Protein AF-S4PN36-F1 (afdb_monomer_lite)

Secondary structure (DSSP, 8-state):
---PPPHHHH-----SS--GGGSGGGGTT-SEEEEEEE-TT-HHHHHHHHHTGGGGGGSTTEEEEEEE----GGGS--

Radius of gyration: 15.09 Å; chains: 1; bounding box: 33×27×45 Å

Structure (mmCIF, N/CA/C/O backbone):
data_AF-S4PN36-F1
#
_entry.id   AF-S4PN36-F1
#
loop_
_atom_site.group_PDB
_atom_site.id
_atom_site.type_symbol
_atom_site.label_atom_id
_atom_site.label_alt_id
_atom_site.label_comp_id
_atom_site.label_asym_id
_atom_site.label_entity_id
_atom_site.label_seq_id
_atom_site.pdbx_PDB_ins_code
_atom_site.Cartn_x
_atom_site.Cartn_y
_atom_site.Cartn_z
_atom_site.occupancy
_atom_site.B_iso_or_equiv
_atom_site.auth_seq_id
_atom_site.auth_comp_id
_atom_site.auth_asym_id
_atom_site.auth_atom_id
_atom_site.pdbx_PDB_model_num
ATOM 1 N N . ASP A 1 1 ? 4.969 7.556 -31.865 1.00 52.94 1 ASP A N 1
ATOM 2 C CA . ASP A 1 1 ? 3.722 6.856 -31.532 1.00 52.94 1 ASP A CA 1
ATOM 3 C C . ASP A 1 1 ? 3.963 5.992 -30.297 1.00 52.94 1 ASP A C 1
ATOM 5 O O . ASP A 1 1 ? 4.704 5.012 -30.407 1.00 52.94 1 ASP A O 1
ATOM 9 N N . PRO A 1 2 ? 3.536 6.400 -29.086 1.00 66.88 2 PRO A N 1
ATOM 10 C CA . PRO A 1 2 ? 3.746 5.572 -27.912 1.00 66.88 2 PRO A CA 1
ATOM 11 C C . PRO A 1 2 ? 2.797 4.379 -28.018 1.00 66.88 2 PRO A C 1
ATOM 13 O O . PRO A 1 2 ? 1.592 4.504 -27.825 1.00 66.88 2 PRO A O 1
ATOM 16 N N . ARG A 1 3 ? 3.370 3.226 -28.372 1.00 78.44 3 ARG A N 1
ATOM 17 C CA . ARG A 1 3 ? 2.687 1.933 -28.438 1.00 78.44 3 ARG A CA 1
ATOM 18 C C . ARG A 1 3 ? 1.849 1.745 -27.173 1.00 78.44 3 ARG A C 1
ATOM 20 O O . ARG A 1 3 ? 2.404 1.594 -26.087 1.00 78.44 3 ARG A O 1
ATOM 27 N N . VAL A 1 4 ? 0.528 1.778 -27.319 1.00 82.56 4 VAL A N 1
ATOM 28 C CA . VAL A 1 4 ? -0.396 1.420 -26.243 1.00 82.56 4 VAL A CA 1
ATOM 29 C C . VAL A 1 4 ? -0.163 -0.054 -25.936 1.00 82.56 4 VAL A C 1
ATOM 31 O O . VAL A 1 4 ? -0.357 -0.906 -26.800 1.00 82.56 4 VAL A O 1
ATOM 34 N N . VAL A 1 5 ? 0.292 -0.349 -24.721 1.00 85.75 5 VAL A N 1
ATOM 35 C CA . VAL A 1 5 ? 0.472 -1.724 -24.248 1.00 85.75 5 VAL A CA 1
ATOM 36 C C . VAL A 1 5 ? -0.737 -2.090 -23.403 1.00 85.75 5 VAL A C 1
ATOM 38 O O . VAL A 1 5 ? -1.084 -1.362 -22.471 1.00 85.75 5 VAL A O 1
ATOM 41 N N . LEU A 1 6 ? -1.401 -3.199 -23.727 1.00 87.75 6 LEU A N 1
ATOM 42 C CA . LEU A 1 6 ? -2.567 -3.627 -22.965 1.00 87.75 6 LEU A CA 1
ATOM 43 C C . LEU A 1 6 ? -2.116 -4.261 -21.653 1.00 87.75 6 LEU A C 1
ATOM 45 O O . LEU A 1 6 ? -1.170 -5.044 -21.617 1.00 87.75 6 LEU A O 1
ATOM 49 N N . THR A 1 7 ? -2.840 -3.981 -20.570 1.00 81.44 7 THR A N 1
ATOM 50 C CA . THR A 1 7 ? -2.546 -4.556 -19.250 1.00 81.44 7 THR A CA 1
ATOM 51 C C . THR A 1 7 ? -2.491 -6.080 -19.290 1.00 81.44 7 THR A C 1
ATOM 53 O O . THR A 1 7 ? -1.619 -6.658 -18.658 1.00 81.44 7 THR A O 1
ATOM 56 N N . ARG A 1 8 ? -3.358 -6.734 -20.077 1.00 84.94 8 ARG A N 1
ATOM 57 C CA . ARG A 1 8 ? -3.362 -8.200 -20.232 1.00 84.94 8 ARG A CA 1
ATOM 58 C C . ARG A 1 8 ? -2.072 -8.764 -20.840 1.00 84.94 8 ARG A C 1
ATOM 60 O O . ARG A 1 8 ? -1.785 -9.932 -20.628 1.00 84.94 8 ARG A O 1
ATOM 67 N N . ASP A 1 9 ? -1.331 -7.950 -21.591 1.00 86.19 9 ASP A N 1
ATOM 68 C CA . ASP A 1 9 ? -0.092 -8.369 -22.253 1.00 86.19 9 ASP A CA 1
ATOM 69 C C . ASP A 1 9 ? 1.118 -8.242 -21.304 1.00 86.19 9 ASP A C 1
ATOM 71 O O . ASP A 1 9 ? 2.187 -8.775 -21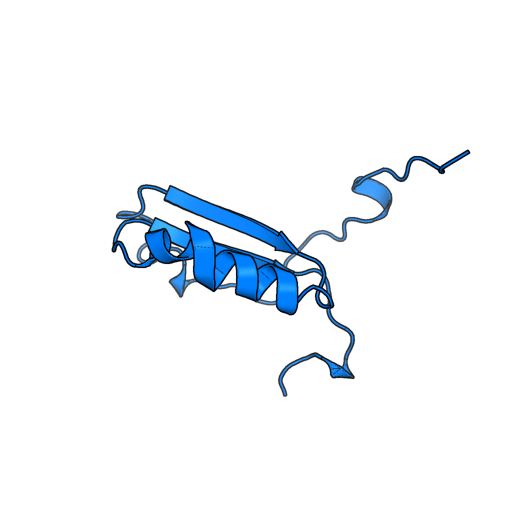.583 1.00 86.19 9 ASP A O 1
ATOM 75 N N . LEU A 1 10 ? 0.956 -7.529 -20.181 1.00 78.94 10 LEU A N 1
ATOM 76 C CA . LEU A 1 10 ? 1.989 -7.316 -19.158 1.00 78.94 10 LEU A CA 1
ATOM 77 C C . LEU A 1 10 ? 1.682 -8.032 -17.840 1.00 78.94 10 LEU A C 1
ATOM 79 O O . LEU A 1 10 ? 2.595 -8.364 -17.086 1.00 78.94 10 LEU A O 1
ATOM 83 N N . TYR A 1 11 ? 0.401 -8.204 -17.521 1.00 79.00 11 TYR A N 1
ATOM 84 C CA . TYR A 1 11 ? -0.043 -8.746 -16.249 1.00 79.00 11 TYR A CA 1
ATOM 85 C C . TYR A 1 11 ? 0.125 -10.261 -16.227 1.00 79.00 11 TYR A C 1
ATOM 87 O O . TYR A 1 11 ? -0.549 -10.993 -16.950 1.00 79.00 11 TYR A O 1
ATOM 95 N N . VAL A 1 12 ? 0.998 -10.725 -15.339 1.00 76.38 12 VAL A N 1
ATOM 96 C CA . VAL A 1 12 ? 1.095 -12.134 -14.970 1.00 76.38 12 VAL A CA 1
ATOM 97 C C . VAL A 1 12 ? 0.159 -12.370 -13.790 1.00 76.38 12 VAL A C 1
ATOM 99 O O . VAL A 1 12 ? 0.248 -11.680 -12.775 1.00 76.38 12 VAL A O 1
ATOM 102 N N . ALA A 1 13 ? -0.764 -13.320 -13.940 1.00 76.25 13 ALA A N 1
ATOM 103 C CA . ALA A 1 13 ? -1.709 -13.664 -12.886 1.00 76.25 13 ALA A CA 1
ATOM 104 C C . ALA A 1 13 ? -1.017 -14.373 -11.714 1.00 76.25 13 ALA A C 1
ATOM 106 O O . ALA A 1 13 ? -0.107 -15.178 -11.908 1.00 76.25 13 ALA A O 1
ATOM 107 N N . GLY A 1 14 ? -1.520 -14.119 -10.507 1.00 74.44 14 GLY A N 1
ATOM 108 C CA . GLY A 1 14 ? -1.016 -14.715 -9.273 1.00 74.44 14 GLY A CA 1
ATOM 109 C C . GLY A 1 14 ? -0.112 -13.778 -8.472 1.00 74.44 14 GLY A C 1
ATOM 110 O O . GLY A 1 14 ? 0.419 -12.789 -8.974 1.00 74.44 14 GLY A O 1
ATOM 111 N N . HIS A 1 15 ? 0.030 -14.098 -7.189 1.00 78.00 15 HIS A N 1
ATOM 112 C CA . HIS A 1 15 ? 0.914 -13.406 -6.259 1.00 78.00 15 HIS A CA 1
ATOM 113 C C . HIS A 1 15 ? 1.781 -14.454 -5.569 1.00 78.00 15 HIS A C 1
ATOM 115 O O . HIS A 1 15 ? 1.256 -15.443 -5.063 1.00 78.00 15 HIS A O 1
ATOM 121 N N . GLU A 1 16 ? 3.098 -14.248 -5.570 1.00 78.38 16 GLU A N 1
ATOM 122 C CA . GLU A 1 16 ? 4.046 -15.199 -4.973 1.00 78.38 16 GLU A CA 1
ATOM 123 C C . GLU A 1 16 ? 3.939 -15.215 -3.444 1.00 78.38 16 GLU A C 1
ATOM 125 O O . GLU A 1 16 ? 4.044 -16.273 -2.829 1.00 78.38 16 GLU A O 1
ATOM 130 N N . GLN A 1 17 ? 3.685 -14.054 -2.831 1.00 81.62 17 GLN A N 1
ATOM 131 C CA . GLN A 1 17 ? 3.682 -13.902 -1.382 1.00 81.62 17 GLN A CA 1
ATOM 132 C C . GLN A 1 17 ? 2.354 -13.319 -0.878 1.00 81.62 17 GLN A C 1
ATOM 134 O O . GLN A 1 17 ? 2.039 -12.161 -1.170 1.00 81.62 17 GLN A O 1
ATOM 139 N N . PRO A 1 18 ? 1.553 -14.102 -0.134 1.00 81.06 18 PRO A N 1
ATOM 140 C CA . PRO A 1 18 ? 0.371 -13.587 0.539 1.00 81.06 18 PRO A CA 1
ATOM 141 C C . PRO A 1 18 ? 0.758 -12.822 1.812 1.00 81.06 18 PRO A C 1
ATOM 143 O O . PRO A 1 18 ? 1.709 -13.183 2.500 1.00 81.06 18 PRO A O 1
ATOM 146 N N . HIS A 1 19 ? -0.045 -11.812 2.153 1.00 86.81 19 HIS A N 1
ATOM 147 C CA . HIS A 1 19 ? 0.074 -11.031 3.388 1.00 86.81 19 HIS A CA 1
ATOM 148 C C . HIS A 1 19 ? -1.210 -11.165 4.228 1.00 86.81 19 HIS A C 1
ATOM 150 O O . HIS A 1 19 ? -2.043 -10.250 4.241 1.00 86.81 19 HIS A O 1
ATOM 156 N N . PRO A 1 20 ? -1.445 -12.327 4.874 1.00 87.75 20 PRO A N 1
ATOM 157 C CA . PRO A 1 20 ? -2.659 -12.573 5.658 1.00 87.75 20 PRO A CA 1
ATOM 158 C C . PRO A 1 20 ? -2.840 -11.584 6.821 1.00 87.75 20 PRO A C 1
ATOM 160 O O . PRO A 1 20 ? -3.966 -11.314 7.236 1.00 87.75 20 PRO A O 1
ATOM 163 N N . GLU A 1 21 ? -1.754 -10.992 7.313 1.00 89.25 21 GLU A N 1
ATOM 164 C CA . GLU A 1 21 ? -1.749 -9.952 8.338 1.00 89.25 21 GLU A CA 1
ATOM 165 C C . GLU A 1 21 ? -2.429 -8.648 7.899 1.00 89.25 21 GLU A C 1
ATOM 167 O O . GLU A 1 21 ? -2.856 -7.879 8.757 1.00 89.25 21 GLU A O 1
ATOM 172 N N . LEU A 1 22 ? -2.582 -8.405 6.589 1.00 90.31 22 LEU A N 1
ATOM 173 C CA . LEU A 1 22 ? -3.327 -7.244 6.092 1.00 90.31 22 LEU A CA 1
ATOM 174 C C . LEU A 1 22 ? -4.818 -7.355 6.384 1.00 90.31 22 LEU A C 1
ATOM 176 O O . LEU A 1 22 ? -5.456 -6.329 6.587 1.00 90.31 22 LEU A O 1
ATOM 180 N N . CYS A 1 23 ? -5.365 -8.575 6.400 1.00 90.81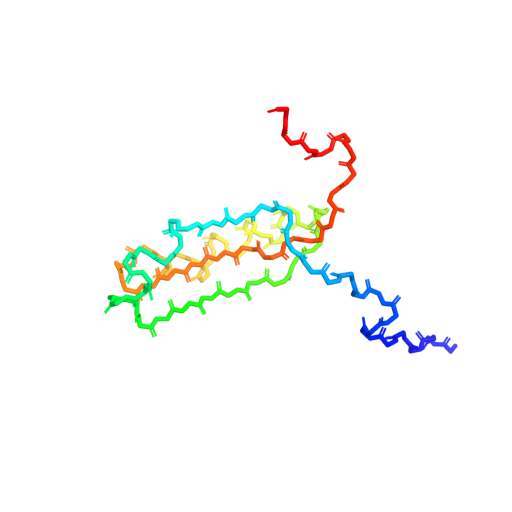 23 CYS A N 1
ATOM 181 C CA . CYS A 1 23 ? -6.785 -8.841 6.631 1.00 90.81 23 CYS A CA 1
ATOM 182 C C . CYS A 1 23 ? -6.985 -9.897 7.733 1.00 90.81 23 CYS A C 1
ATOM 184 O O . CYS A 1 23 ? -7.470 -11.000 7.448 1.00 90.81 23 CYS A O 1
ATOM 186 N N . PRO A 1 24 ? -6.665 -9.581 9.005 1.00 90.31 24 PRO A N 1
ATOM 187 C CA . PRO A 1 24 ? -6.888 -10.497 10.118 1.00 90.31 24 PRO A CA 1
ATOM 188 C C . PRO A 1 24 ? -8.359 -10.908 10.196 1.00 90.31 24 PRO A C 1
ATOM 190 O O . PRO A 1 24 ? -9.246 -10.096 9.920 1.00 90.31 24 PRO A O 1
ATOM 193 N N . ALA A 1 25 ? -8.623 -12.164 10.571 1.00 93.12 25 ALA A N 1
ATOM 194 C CA . ALA A 1 25 ? -9.979 -12.719 10.626 1.00 93.12 25 ALA A CA 1
ATOM 195 C C . ALA A 1 25 ? -10.790 -12.448 9.338 1.00 93.12 25 ALA A C 1
ATOM 197 O O . ALA A 1 25 ? -11.958 -12.066 9.396 1.00 93.12 25 ALA A O 1
ATOM 198 N N . LEU A 1 26 ? -10.144 -12.591 8.172 1.00 91.62 26 LEU A N 1
ATOM 199 C CA . LEU A 1 26 ? -10.734 -12.347 6.848 1.00 91.62 26 LEU A CA 1
ATOM 200 C C . LEU A 1 26 ? -11.288 -10.921 6.668 1.00 91.62 26 LEU A C 1
ATOM 202 O O . LEU A 1 26 ? -12.205 -10.696 5.885 1.00 91.62 26 LEU A O 1
ATOM 206 N N . GLY A 1 27 ? -10.727 -9.948 7.392 1.00 94.25 27 GLY A N 1
ATOM 207 C CA . GLY A 1 27 ? -11.108 -8.542 7.285 1.00 94.25 27 GLY A CA 1
ATOM 208 C C . GLY A 1 27 ? -12.357 -8.155 8.076 1.00 94.25 27 GLY A C 1
ATOM 209 O O . GLY A 1 27 ? -12.879 -7.069 7.848 1.00 94.25 27 GLY A O 1
ATOM 210 N N . ALA A 1 28 ? -12.813 -8.973 9.035 1.00 95.50 28 ALA A N 1
ATOM 211 C CA . ALA A 1 28 ? -14.026 -8.719 9.828 1.00 95.50 28 ALA A CA 1
ATOM 212 C C . ALA A 1 28 ? -14.090 -7.328 10.499 1.00 95.50 28 ALA A C 1
ATOM 214 O O . ALA A 1 28 ? -15.175 -6.829 10.799 1.00 95.50 28 ALA A O 1
ATOM 215 N N . HIS A 1 29 ? -12.939 -6.696 10.744 1.00 94.44 29 HIS A N 1
ATOM 216 C CA . HIS A 1 29 ? -12.836 -5.377 11.378 1.00 94.44 29 HIS A CA 1
ATOM 217 C C . HIS A 1 29 ? -12.216 -4.300 10.481 1.00 94.44 29 HIS A C 1
ATOM 219 O O . HIS A 1 29 ? -12.032 -3.164 10.921 1.00 94.44 29 HIS A O 1
ATOM 225 N N . LEU A 1 30 ? -11.900 -4.631 9.228 1.00 9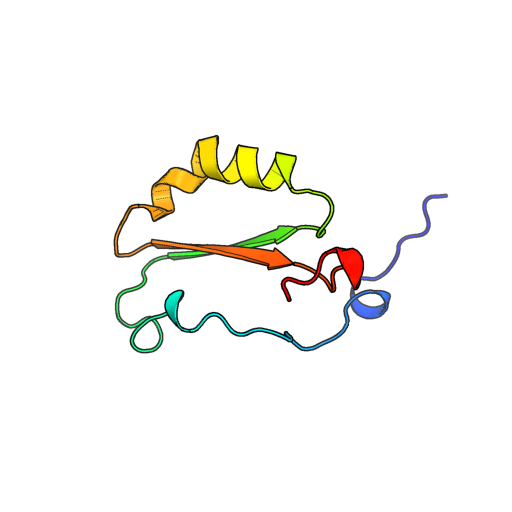6.50 30 LEU A N 1
ATOM 226 C CA . LEU A 1 30 ? -11.424 -3.647 8.267 1.00 96.50 30 LEU A CA 1
ATOM 227 C C . LEU A 1 30 ? -12.589 -2.826 7.731 1.00 96.50 30 LEU A C 1
ATOM 229 O O . LEU A 1 30 ? -13.637 -3.351 7.367 1.00 96.50 30 LEU A O 1
ATOM 233 N N . ARG A 1 31 ? -12.368 -1.518 7.624 1.00 96.69 31 ARG A N 1
ATOM 234 C CA . ARG A 1 31 ? -13.277 -0.590 6.941 1.00 96.69 31 ARG A CA 1
ATOM 235 C C . ARG A 1 31 ? -12.698 -0.089 5.627 1.00 96.69 31 ARG A C 1
ATOM 237 O O . ARG A 1 31 ? -13.457 0.333 4.761 1.00 96.69 31 ARG A O 1
ATOM 244 N N . LEU A 1 32 ? -11.373 -0.125 5.481 1.00 95.94 32 LEU A N 1
ATOM 245 C CA . LEU A 1 32 ? -10.673 0.298 4.275 1.00 95.94 32 LEU A CA 1
ATOM 246 C C . LEU A 1 32 ? -9.405 -0.535 4.059 1.00 95.94 32 LEU A C 1
ATOM 248 O O . LEU A 1 32 ? -8.560 -0.631 4.947 1.00 95.94 32 LEU A O 1
ATOM 252 N N . LEU A 1 33 ? -9.258 -1.081 2.851 1.00 95.38 33 LEU A N 1
ATOM 253 C CA . LEU A 1 33 ? -8.027 -1.697 2.364 1.00 95.38 33 LEU A CA 1
ATOM 254 C C . LEU A 1 33 ? -7.497 -0.874 1.188 1.00 95.38 33 LEU A C 1
ATOM 256 O O . LEU A 1 33 ? -8.183 -0.712 0.179 1.00 95.38 33 LEU A O 1
ATOM 260 N N . ILE A 1 34 ? -6.276 -0.363 1.319 1.00 96.25 34 ILE A N 1
ATOM 261 C CA . ILE A 1 34 ? -5.600 0.426 0.291 1.00 96.25 34 ILE A CA 1
ATOM 262 C C . ILE A 1 34 ? -4.495 -0.428 -0.329 1.00 96.25 34 ILE A C 1
ATOM 264 O O . ILE A 1 34 ? -3.528 -0.790 0.341 1.00 96.25 34 ILE A O 1
ATOM 268 N N . LEU A 1 35 ? -4.622 -0.716 -1.623 1.00 94.19 35 LEU A N 1
ATOM 269 C CA . LEU A 1 35 ? -3.614 -1.432 -2.402 1.00 94.19 35 LEU A CA 1
ATOM 270 C C . LEU A 1 35 ? -2.996 -0.482 -3.426 1.00 94.19 35 LEU A C 1
ATOM 272 O O . LEU A 1 35 ? -3.667 -0.025 -4.348 1.00 94.19 35 LEU A O 1
ATOM 276 N N . VAL A 1 36 ? -1.709 -0.179 -3.262 1.00 95.06 36 VAL A N 1
ATOM 277 C CA . VAL A 1 36 ? -0.970 0.718 -4.157 1.00 95.06 36 VAL A CA 1
ATOM 278 C C . VAL A 1 36 ? -0.104 -0.109 -5.101 1.00 95.06 36 VAL A C 1
ATOM 280 O O . VAL A 1 36 ? 0.884 -0.710 -4.681 1.00 95.06 36 VAL A O 1
ATOM 283 N N . THR A 1 37 ? -0.439 -0.127 -6.389 1.00 91.69 37 THR A N 1
ATOM 284 C CA . THR A 1 37 ? 0.396 -0.773 -7.412 1.00 91.69 37 THR A CA 1
ATOM 285 C C . THR A 1 37 ? 1.701 -0.001 -7.594 1.00 91.69 37 THR A C 1
ATOM 287 O O . THR A 1 37 ? 1.678 1.205 -7.847 1.00 91.69 37 THR A O 1
ATOM 290 N N . SER A 1 38 ? 2.847 -0.671 -7.473 1.00 91.50 38 SER A N 1
ATOM 291 C CA . SER A 1 38 ? 4.162 -0.026 -7.540 1.00 91.50 38 SER A CA 1
ATOM 292 C C . SER A 1 38 ? 5.200 -0.960 -8.163 1.00 91.50 38 SER A C 1
ATOM 294 O O . SER A 1 38 ? 5.248 -2.144 -7.845 1.00 91.50 38 SER A O 1
ATOM 296 N N . ALA A 1 39 ? 6.060 -0.442 -9.041 1.00 88.56 39 ALA A N 1
ATOM 297 C CA . ALA A 1 39 ? 7.191 -1.217 -9.545 1.00 88.56 39 ALA A CA 1
ATOM 298 C C . ALA A 1 39 ? 8.228 -1.439 -8.425 1.00 88.56 39 ALA A C 1
ATOM 300 O O . ALA A 1 39 ? 8.420 -0.539 -7.598 1.00 88.56 39 ALA A O 1
ATOM 301 N N . PRO A 1 40 ? 8.958 -2.572 -8.396 1.00 88.12 40 PRO A N 1
ATOM 302 C CA . PRO A 1 40 ? 9.993 -2.825 -7.388 1.00 88.12 40 PRO A CA 1
ATOM 303 C C . PRO A 1 40 ? 10.985 -1.662 -7.218 1.00 88.12 40 PRO A C 1
ATOM 305 O O . PRO A 1 40 ? 11.256 -1.252 -6.086 1.00 88.12 40 PRO A O 1
ATOM 308 N N . SER A 1 41 ? 11.410 -1.049 -8.329 1.00 88.75 41 SER A N 1
ATOM 309 C CA . SER A 1 41 ? 12.342 0.087 -8.390 1.00 88.75 41 SER A CA 1
ATOM 310 C C . SER A 1 41 ? 11.814 1.403 -7.798 1.00 88.75 41 SER A C 1
ATOM 312 O O . SER A 1 41 ? 12.600 2.303 -7.520 1.00 88.75 41 SER A O 1
ATOM 314 N N . HIS A 1 42 ? 10.508 1.545 -7.558 1.00 93.69 42 HIS A N 1
ATOM 315 C CA . HIS A 1 42 ? 9.897 2.781 -7.049 1.00 93.69 42 HIS A CA 1
ATOM 316 C C . HIS A 1 42 ? 9.957 2.912 -5.513 1.00 93.69 42 HIS A C 1
ATOM 318 O O . HIS A 1 42 ? 8.997 3.370 -4.894 1.00 93.69 42 HIS A O 1
ATOM 324 N N . SER A 1 43 ? 11.059 2.513 -4.870 1.00 93.50 43 SER A N 1
ATOM 325 C CA . SER A 1 43 ? 11.196 2.548 -3.401 1.00 93.50 43 SER A CA 1
ATOM 326 C C . SER A 1 43 ? 10.963 3.944 -2.816 1.00 93.50 43 SER A C 1
ATOM 328 O O . SER A 1 43 ? 10.132 4.093 -1.924 1.00 93.50 43 SER A O 1
ATOM 330 N N . ILE A 1 44 ? 11.585 4.973 -3.398 1.00 97.19 44 ILE A N 1
ATOM 331 C CA . ILE A 1 44 ? 11.457 6.370 -2.951 1.00 97.19 44 ILE A CA 1
ATOM 332 C C . ILE A 1 44 ? 10.002 6.857 -3.033 1.00 97.19 44 ILE A C 1
ATOM 334 O O . ILE A 1 44 ? 9.513 7.532 -2.131 1.00 97.19 44 ILE A O 1
ATOM 338 N N . ALA A 1 45 ? 9.268 6.483 -4.086 1.00 97.62 45 ALA A N 1
ATOM 339 C CA . ALA A 1 45 ? 7.859 6.855 -4.215 1.00 97.62 45 ALA A CA 1
ATOM 340 C C . ALA A 1 45 ? 6.985 6.159 -3.157 1.00 97.62 45 ALA A C 1
ATOM 342 O O . ALA A 1 45 ? 6.052 6.763 -2.625 1.00 97.62 45 ALA A O 1
ATOM 343 N N . ARG A 1 46 ? 7.298 4.901 -2.812 1.00 97.00 46 ARG A N 1
ATOM 344 C CA . ARG A 1 46 ? 6.625 4.197 -1.709 1.00 97.00 46 ARG A CA 1
ATOM 345 C C . ARG A 1 46 ? 6.911 4.857 -0.364 1.00 97.00 46 ARG A C 1
ATOM 347 O O . ARG A 1 46 ? 6.002 4.957 0.455 1.00 97.00 46 ARG A O 1
ATOM 354 N N . ASP A 1 47 ? 8.125 5.353 -0.150 1.00 97.69 47 ASP A N 1
ATOM 355 C CA . ASP A 1 47 ? 8.465 6.098 1.065 1.00 97.69 47 ASP A CA 1
ATOM 356 C C . ASP A 1 47 ? 7.723 7.430 1.136 1.00 97.69 47 ASP A C 1
ATOM 358 O O . ASP A 1 47 ? 7.162 7.752 2.179 1.00 97.69 47 ASP A O 1
ATOM 362 N N . ALA A 1 48 ? 7.598 8.151 0.019 1.00 98.31 48 ALA A N 1
ATOM 363 C CA . ALA A 1 48 ? 6.771 9.353 -0.041 1.00 98.31 48 ALA A CA 1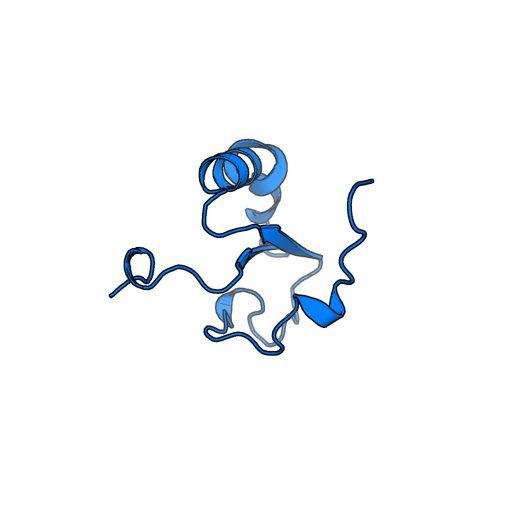
ATOM 364 C C . ALA A 1 48 ? 5.308 9.060 0.332 1.00 98.31 48 ALA A C 1
ATOM 366 O O . ALA A 1 48 ? 4.716 9.808 1.106 1.00 98.31 48 ALA A O 1
ATOM 367 N N . VAL A 1 49 ? 4.727 7.951 -0.143 1.00 98.12 49 VAL A N 1
ATOM 368 C CA . VAL A 1 49 ? 3.389 7.507 0.287 1.00 98.12 49 VAL A CA 1
ATOM 369 C C . VAL A 1 49 ? 3.351 7.264 1.797 1.00 98.12 49 VAL A C 1
ATOM 371 O O . VAL A 1 49 ? 2.489 7.825 2.469 1.00 98.12 49 VAL A O 1
ATOM 374 N N . ARG A 1 50 ? 4.296 6.489 2.349 1.00 96.56 50 ARG A N 1
ATOM 375 C CA . ARG A 1 50 ? 4.360 6.185 3.793 1.00 96.56 50 ARG A CA 1
ATOM 376 C C . ARG A 1 50 ? 4.466 7.444 4.656 1.00 96.56 50 ARG A C 1
ATOM 378 O O . ARG A 1 50 ? 3.789 7.532 5.674 1.00 96.56 50 ARG A O 1
ATOM 385 N N . LEU A 1 51 ? 5.300 8.396 4.241 1.00 96.25 51 LEU A N 1
ATOM 386 C CA . LEU A 1 51 ? 5.609 9.623 4.982 1.00 96.25 51 LEU A CA 1
ATOM 387 C C . LEU A 1 51 ? 4.583 10.743 4.774 1.00 96.25 51 LEU A C 1
ATOM 389 O O . LEU A 1 51 ? 4.573 11.707 5.535 1.00 96.25 51 LEU A O 1
ATOM 393 N N . THR A 1 52 ? 3.729 10.635 3.754 1.00 97.00 52 THR A N 1
ATOM 394 C CA . THR A 1 52 ? 2.624 11.570 3.518 1.00 97.00 52 THR A CA 1
ATOM 395 C C . THR A 1 52 ? 1.318 10.926 3.952 1.00 97.00 52 THR A C 1
ATOM 397 O O . THR A 1 52 ? 1.163 10.643 5.127 1.00 97.00 52 THR A O 1
ATOM 400 N N . TRP A 1 53 ? 0.364 10.666 3.065 1.00 97.06 53 TRP A N 1
ATOM 401 C CA . TRP A 1 53 ? -0.981 10.204 3.422 1.00 97.06 53 TRP A CA 1
ATOM 402 C C . TRP A 1 53 ? -1.035 8.761 3.960 1.00 97.06 53 TRP A C 1
ATOM 404 O O . TRP A 1 53 ? -2.026 8.371 4.572 1.00 97.06 53 TRP A O 1
ATOM 414 N N . GLY A 1 54 ? 0.016 7.957 3.781 1.00 97.19 54 GLY A N 1
ATOM 415 C CA . GLY A 1 54 ? 0.055 6.563 4.228 1.00 97.19 54 GLY A CA 1
ATOM 416 C C . GLY A 1 54 ? -0.066 6.386 5.745 1.00 97.19 54 GLY A C 1
ATOM 417 O O . GLY A 1 54 ? -0.488 5.323 6.199 1.00 97.19 54 GLY A O 1
ATOM 418 N N . HIS A 1 55 ? 0.210 7.432 6.534 1.00 94.50 55 HIS A N 1
ATOM 419 C CA . HIS A 1 55 ? 0.067 7.406 7.994 1.00 94.50 55 HIS A CA 1
ATOM 420 C C . HIS A 1 55 ? -1.364 7.099 8.471 1.00 94.50 55 HIS A C 1
ATOM 422 O O . HIS A 1 55 ? -1.540 6.663 9.608 1.00 94.50 55 HIS A O 1
ATOM 428 N N . TYR A 1 56 ? -2.394 7.264 7.629 1.00 94.06 56 TYR A N 1
ATOM 429 C CA . TYR A 1 56 ? -3.770 6.894 7.988 1.00 94.06 56 TYR A CA 1
ATOM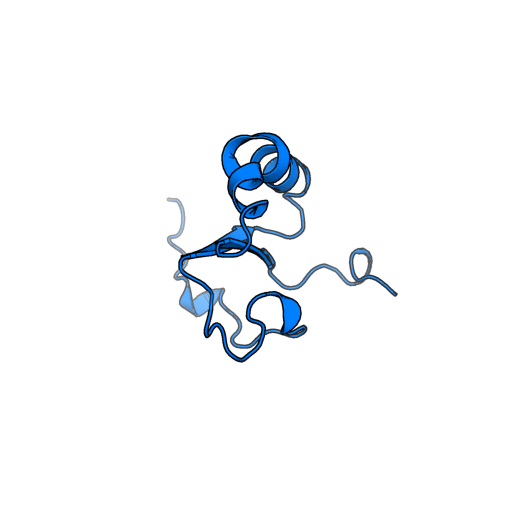 430 C C . TYR A 1 56 ? -3.948 5.394 8.278 1.00 94.06 56 TYR A C 1
ATOM 432 O O . TYR A 1 56 ? -4.878 5.029 8.999 1.00 94.06 56 TYR A O 1
ATOM 440 N N . ALA A 1 57 ? -3.032 4.540 7.807 1.00 93.62 57 ALA A N 1
ATOM 441 C CA . ALA A 1 57 ? -2.984 3.120 8.157 1.00 93.62 57 ALA A CA 1
ATOM 442 C C . ALA A 1 57 ? -2.595 2.854 9.628 1.00 93.62 57 ALA A C 1
ATOM 444 O O . ALA A 1 57 ? -2.652 1.718 10.080 1.00 93.62 57 ALA A O 1
ATOM 445 N N . ALA A 1 58 ? -2.238 3.882 10.409 1.00 91.88 58 ALA A N 1
ATOM 446 C CA . ALA A 1 58 ? -2.072 3.751 11.860 1.00 91.88 58 ALA A CA 1
ATOM 447 C C . ALA A 1 58 ? -3.398 3.452 12.591 1.00 91.88 58 ALA A C 1
ATOM 449 O O . ALA A 1 58 ? -3.400 3.049 13.757 1.00 91.88 58 ALA A O 1
ATOM 450 N N . ARG A 1 59 ? -4.546 3.661 11.935 1.00 95.12 59 ARG A N 1
ATOM 451 C CA . ARG A 1 59 ? -5.852 3.274 12.470 1.00 95.12 59 ARG A CA 1
ATOM 452 C C . ARG A 1 59 ? -6.042 1.761 12.390 1.00 95.12 59 ARG A C 1
ATOM 454 O O . ARG A 1 59 ? -5.751 1.148 11.375 1.00 95.12 59 ARG A O 1
ATOM 461 N N . ARG A 1 60 ? -6.654 1.174 13.422 1.00 92.81 60 ARG A N 1
ATOM 462 C CA . ARG A 1 60 ? -6.890 -0.284 13.503 1.00 92.81 60 ARG A CA 1
ATOM 463 C C . ARG A 1 60 ? -7.828 -0.836 12.422 1.00 92.81 60 ARG A C 1
ATOM 465 O O . ARG A 1 60 ? -7.845 -2.038 12.204 1.00 92.81 60 ARG A O 1
ATOM 472 N N . ASP A 1 61 ? -8.636 0.024 11.808 1.00 96.00 61 ASP A N 1
ATOM 473 C CA . ASP A 1 61 ? -9.648 -0.328 10.810 1.00 96.00 61 ASP A CA 1
ATOM 474 C C . ASP A 1 61 ? -9.214 -0.023 9.365 1.00 96.00 61 ASP A C 1
ATOM 476 O O . ASP A 1 61 ? -10.029 -0.129 8.443 1.00 96.00 61 ASP A O 1
ATOM 480 N N . VAL A 1 62 ? -7.948 0.355 9.157 1.00 96.19 62 VAL A N 1
ATOM 481 C CA . VAL A 1 62 ? -7.379 0.689 7.847 1.00 96.19 62 VAL A CA 1
ATOM 482 C C . VAL A 1 62 ? -6.105 -0.118 7.618 1.00 96.19 62 VAL A C 1
ATOM 484 O O . VAL A 1 62 ? -5.189 -0.070 8.430 1.00 96.19 62 VAL A O 1
ATOM 487 N N . ALA A 1 63 ? -6.020 -0.807 6.481 1.00 95.88 63 ALA A N 1
ATOM 488 C CA . ALA A 1 63 ? -4.805 -1.484 6.034 1.00 95.88 63 ALA A CA 1
ATOM 489 C C . ALA A 1 63 ? -4.269 -0.846 4.748 1.00 95.88 63 ALA A C 1
ATOM 491 O O . ALA A 1 63 ? -5.037 -0.432 3.876 1.00 95.88 63 ALA A O 1
ATOM 492 N N . LEU A 1 64 ? -2.942 -0.787 4.621 1.00 96.12 64 LEU A N 1
ATOM 493 C CA . LEU A 1 64 ? -2.249 -0.281 3.439 1.00 96.12 64 LEU A CA 1
ATOM 494 C C . LEU A 1 64 ? -1.123 -1.231 3.047 1.00 96.12 64 LEU A C 1
ATOM 496 O O . LEU A 1 64 ? -0.287 -1.580 3.878 1.00 96.12 64 LEU A O 1
ATOM 500 N N . ALA A 1 65 ? -1.073 -1.593 1.767 1.00 94.94 65 ALA A N 1
ATOM 501 C CA . ALA A 1 65 ? -0.000 -2.400 1.204 1.00 94.94 65 ALA A CA 1
ATOM 502 C C . ALA A 1 65 ? 0.384 -1.951 -0.205 1.00 94.94 65 ALA A C 1
ATOM 504 O O . ALA A 1 65 ? -0.399 -1.329 -0.928 1.00 94.94 65 ALA A O 1
ATOM 505 N N . PHE A 1 66 ? 1.603 -2.311 -0.603 1.00 93.56 66 PHE A N 1
ATOM 506 C CA . PHE A 1 66 ? 2.076 -2.141 -1.970 1.00 93.56 66 PHE A CA 1
ATOM 507 C C . PHE A 1 66 ? 1.982 -3.464 -2.719 1.00 93.56 66 PHE A C 1
ATOM 509 O O . PHE A 1 66 ? 2.550 -4.461 -2.283 1.00 93.56 66 PHE A O 1
ATOM 516 N N . VAL A 1 67 ? 1.308 -3.452 -3.866 1.00 90.94 67 VAL A N 1
ATOM 517 C CA . VAL A 1 67 ? 1.295 -4.584 -4.794 1.00 90.94 67 VAL A CA 1
ATOM 518 C C . VAL A 1 67 ? 2.478 -4.403 -5.732 1.00 90.94 67 VAL A C 1
ATOM 520 O O . VAL A 1 67 ? 2.468 -3.522 -6.598 1.00 90.94 67 VAL A O 1
ATOM 523 N N . LEU A 1 68 ? 3.520 -5.197 -5.499 1.00 88.25 68 LEU A N 1
ATOM 524 C CA . LEU A 1 68 ? 4.745 -5.181 -6.288 1.00 88.25 68 LEU A CA 1
ATOM 525 C C . LEU A 1 68 ? 4.665 -6.229 -7.399 1.00 88.25 68 LEU A C 1
ATOM 527 O O . LEU A 1 68 ? 4.159 -7.329 -7.188 1.00 88.25 68 LEU A O 1
ATOM 531 N N . GLY A 1 69 ? 5.173 -5.882 -8.583 1.00 81.31 69 GLY A N 1
ATOM 532 C CA . GLY A 1 69 ? 5.481 -6.884 -9.608 1.00 81.31 69 GLY A CA 1
ATOM 533 C C . GLY A 1 69 ? 6.667 -7.760 -9.191 1.00 81.31 69 GLY A C 1
ATOM 534 O O . GLY A 1 69 ? 7.294 -7.497 -8.165 1.00 81.31 69 GLY A O 1
ATOM 535 N N . SER A 1 70 ? 7.011 -8.763 -10.000 1.00 80.12 70 SER A N 1
ATOM 536 C CA . SER A 1 70 ? 8.150 -9.649 -9.733 1.00 80.12 70 SER A CA 1
ATOM 537 C C . SER A 1 70 ? 9.462 -8.851 -9.659 1.00 80.12 70 SER A C 1
ATOM 539 O O . SER A 1 70 ? 9.873 -8.258 -10.664 1.00 80.12 70 SER A O 1
ATOM 541 N N . PRO A 1 71 ? 10.116 -8.779 -8.486 1.00 75.56 71 PRO A N 1
ATOM 542 C CA . PRO A 1 71 ? 11.419 -8.143 -8.369 1.00 75.56 71 PRO A CA 1
ATOM 543 C C . PRO A 1 71 ? 12.484 -8.991 -9.076 1.00 75.56 71 PRO A C 1
ATOM 545 O O . PRO A 1 71 ? 12.326 -10.200 -9.240 1.00 75.56 71 PRO A O 1
ATOM 548 N N . GLN A 1 72 ? 13.585 -8.359 -9.491 1.00 77.69 72 GLN A N 1
ATOM 549 C CA . GLN A 1 72 ? 14.770 -9.107 -9.921 1.00 77.69 72 GLN A CA 1
ATOM 550 C C . GLN A 1 72 ? 15.263 -9.991 -8.769 1.00 77.69 72 GLN A C 1
ATOM 552 O O . GLN A 1 72 ? 15.087 -9.630 -7.608 1.00 77.69 72 GLN A O 1
ATOM 557 N N . GLU A 1 73 ? 15.921 -11.108 -9.081 1.00 76.31 73 GLU A N 1
ATOM 558 C CA . GLU A 1 73 ? 16.440 -12.039 -8.066 1.00 76.31 73 GLU A CA 1
ATOM 559 C C . GLU A 1 73 ? 17.322 -11.329 -7.026 1.00 76.31 73 GLU A C 1
ATOM 561 O O . GLU A 1 73 ? 17.187 -11.549 -5.831 1.00 76.31 73 GLU A O 1
ATOM 566 N N . SER A 1 74 ? 18.139 -10.367 -7.466 1.00 76.12 74 SER A N 1
ATOM 567 C CA . SER A 1 74 ? 18.983 -9.530 -6.600 1.00 76.12 74 SER A CA 1
ATOM 568 C C . SER A 1 74 ? 18.218 -8.664 -5.591 1.00 76.12 74 SER A C 1
ATOM 570 O O . SER A 1 74 ? 18.815 -8.142 -4.653 1.00 76.12 74 SER A O 1
ATOM 572 N N . MET A 1 75 ? 16.918 -8.464 -5.803 1.00 67.69 75 MET A N 1
ATOM 573 C CA . MET A 1 75 ? 16.025 -7.678 -4.955 1.00 67.69 75 MET A CA 1
ATOM 574 C C . MET A 1 75 ? 15.079 -8.555 -4.122 1.00 67.69 75 MET A C 1
ATOM 576 O O . MET A 1 75 ? 14.299 -8.012 -3.336 1.00 67.69 75 MET A O 1
ATOM 580 N N . ARG A 1 76 ? 15.108 -9.884 -4.293 1.00 69.88 76 ARG A N 1
ATOM 581 C CA . ARG A 1 76 ? 14.365 -10.807 -3.432 1.00 69.88 76 ARG A CA 1
ATOM 582 C C . ARG A 1 76 ? 15.068 -10.880 -2.078 1.00 69.88 76 ARG A C 1
ATOM 584 O O . ARG A 1 76 ? 16.289 -10.984 -2.010 1.00 69.88 76 ARG A O 1
ATOM 591 N N . ALA A 1 77 ? 14.300 -10.761 -0.997 1.00 62.31 77 ALA A N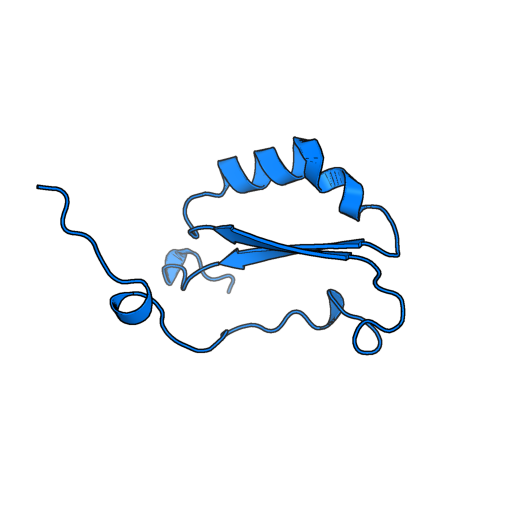 1
ATOM 592 C CA . ALA A 1 77 ? 14.829 -11.041 0.332 1.00 62.31 77 ALA A CA 1
ATOM 593 C C . ALA A 1 77 ? 15.176 -12.538 0.408 1.00 62.31 77 ALA A C 1
ATOM 595 O O . ALA A 1 77 ? 14.382 -13.354 -0.064 1.00 62.31 77 ALA A O 1
ATOM 596 N N . ALA A 1 78 ? 16.366 -12.853 0.929 1.00 52.72 78 ALA A N 1
ATOM 597 C CA . ALA A 1 78 ? 16.845 -14.223 1.124 1.00 52.72 78 ALA A CA 1
ATOM 598 C C . ALA A 1 78 ? 15.947 -15.026 2.074 1.00 52.72 78 ALA A C 1
ATOM 600 O O . ALA A 1 78 ? 15.397 -14.411 3.020 1.00 52.72 78 ALA A O 1
#

pLDDT: mean 87.49, std 10.27, range [52.72, 98.31]

Foldseek 3Di:
DPPDDDCVNVDDDDDPDDDVVQQPPNVPQAPEEAEAEDELVCPVVVVVCCVPVVCVCVDPRYGYDYDYDDDDPVSDDD

Sequence (78 aa):
DPRVVLTRDLYVAGHEQPHPELCPALGAHLRLLILVTSAPSHSIARDAVRLTWGHYAARRDVALAFVLGSPQESMRAA

Organism: NCBI:txid116150